Protein AF-A0A7C6SY84-F1 (afdb_monomer)

Nearest PDB structures (foldseek):
  2kc9-assembly1_A  TM=6.990E-01  e=9.232E-03  Escherichia coli K-12
  5ycl-assembly1_D  TM=6.150E-01  e=1.004E-01  Shigella flexneri
  6l4n-assembly1_A  TM=4.503E-01  e=9.660E-01  Dioscoreophyllum cumminsii
  7q3e-assembly1_B  TM=3.997E-01  e=1.482E+00  Mus musculus
  3w03-assembly1_B  TM=3.529E-01  e=2.419E+00  Homo sapiens

Sequence (80 aa):
MKKLDKPVVKKILDRLEDLSQKPTLGSPLSGNLSELRKLNIYHHKTEYRIVYRAVDSRGEIHIIHIGTRENFYNELKRRS

Secondary structure (DSSP, 8-state):
-PPPPHHHHHHHHHHHHHHHH-GGGSEEPSGGGTTSEEEEEEETTEEEEEEEEEETTTTEEEEEEEEEHHHHHHHHHH--

Structure (mmCIF, N/CA/C/O backbone):
data_AF-A0A7C6SY84-F1
#
_entry.id   AF-A0A7C6SY84-F1
#
loop_
_atom_site.group_PDB
_atom_site.id
_atom_site.type_symbol
_atom_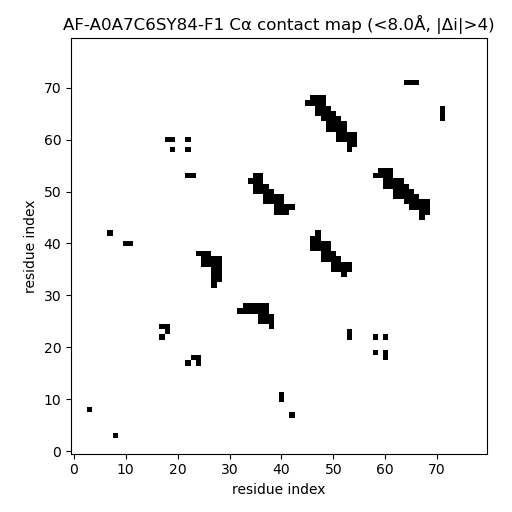site.label_atom_id
_atom_site.label_alt_id
_atom_site.label_comp_id
_atom_site.label_asym_id
_atom_site.label_entity_id
_atom_site.label_seq_id
_atom_site.pdbx_PDB_ins_code
_atom_site.Cartn_x
_atom_site.Cartn_y
_atom_site.Cartn_z
_atom_site.occupancy
_atom_site.B_iso_or_equiv
_atom_site.auth_seq_id
_atom_site.auth_comp_id
_atom_site.auth_asym_id
_atom_site.auth_atom_id
_atom_site.pdbx_PDB_model_num
ATOM 1 N N . MET A 1 1 ? -17.887 5.682 -0.517 1.00 46.19 1 MET A N 1
ATOM 2 C CA . MET A 1 1 ? -16.563 5.545 0.133 1.00 46.19 1 MET A CA 1
ATOM 3 C C . MET A 1 1 ? -16.686 5.967 1.592 1.00 46.19 1 MET A C 1
ATOM 5 O O . MET A 1 1 ? -17.019 7.121 1.830 1.00 46.19 1 MET A O 1
ATOM 9 N N . LYS A 1 2 ? -16.476 5.068 2.569 1.00 47.91 2 LYS A N 1
ATOM 10 C CA . LYS A 1 2 ? -16.265 5.503 3.965 1.00 47.91 2 LYS A CA 1
ATOM 11 C C . LYS A 1 2 ? -15.032 6.411 3.962 1.00 47.91 2 LYS A C 1
ATOM 13 O O . LYS A 1 2 ? -14.021 6.032 3.376 1.00 47.91 2 LYS A O 1
ATOM 18 N N . LYS A 1 3 ? -15.139 7.62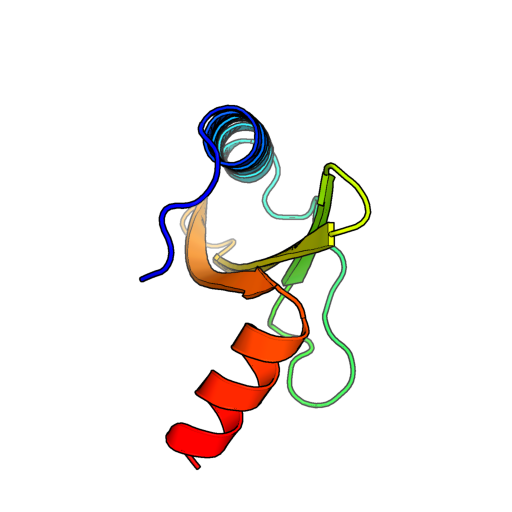0 4.521 1.00 58.44 3 LYS A N 1
ATOM 19 C CA . LYS A 1 3 ? -14.006 8.548 4.621 1.00 58.44 3 LYS A CA 1
ATOM 20 C C . LYS A 1 3 ? -12.892 7.831 5.388 1.00 58.44 3 LYS A C 1
ATOM 22 O O . LYS A 1 3 ? -13.105 7.443 6.529 1.00 58.44 3 LYS A O 1
ATOM 27 N N . LEU A 1 4 ? -11.758 7.595 4.730 1.00 68.19 4 LEU A N 1
ATOM 28 C CA . LEU A 1 4 ? -10.548 7.124 5.396 1.00 68.19 4 LEU A CA 1
ATOM 29 C C . LEU A 1 4 ? -10.132 8.187 6.412 1.00 68.19 4 LEU A C 1
ATOM 31 O O . LEU A 1 4 ? -10.153 9.381 6.099 1.00 68.19 4 LEU A O 1
ATOM 35 N N . ASP A 1 5 ? -9.761 7.762 7.615 1.00 76.00 5 ASP A N 1
ATOM 36 C CA . ASP A 1 5 ? -9.260 8.678 8.633 1.00 76.00 5 ASP A CA 1
ATOM 37 C C . ASP A 1 5 ? -8.043 9.440 8.089 1.00 76.00 5 ASP A C 1
ATOM 39 O O . ASP A 1 5 ? -7.139 8.848 7.496 1.00 76.00 5 ASP A O 1
ATOM 43 N N . LYS A 1 6 ? -7.986 10.760 8.309 1.00 81.06 6 LYS A N 1
ATOM 44 C CA . LYS A 1 6 ? -6.847 11.613 7.908 1.00 81.06 6 LYS A CA 1
ATOM 45 C C . LYS A 1 6 ? -5.464 11.004 8.228 1.00 81.06 6 LYS A C 1
ATOM 47 O O . LYS A 1 6 ? -4.610 11.026 7.342 1.00 81.06 6 LYS A O 1
ATOM 52 N N . PRO A 1 7 ? -5.209 10.433 9.427 1.00 84.25 7 PRO A N 1
ATOM 53 C CA . PRO A 1 7 ? -3.930 9.777 9.715 1.00 84.25 7 PRO A CA 1
ATOM 54 C C . PRO A 1 7 ? -3.649 8.549 8.837 1.00 84.25 7 PRO A C 1
ATOM 56 O O . PRO A 1 7 ? -2.491 8.288 8.519 1.00 84.25 7 PRO A O 1
ATOM 59 N N . VAL A 1 8 ? -4.676 7.805 8.418 1.00 83.44 8 VAL A N 1
ATOM 60 C CA . VAL A 1 8 ? -4.523 6.675 7.487 1.00 83.44 8 VAL A CA 1
ATOM 61 C C . VAL A 1 8 ? -4.148 7.182 6.103 1.00 83.44 8 VAL A C 1
ATOM 63 O O . VAL A 1 8 ? -3.228 6.644 5.496 1.00 83.44 8 VAL A O 1
ATOM 66 N N . VAL A 1 9 ? -4.812 8.241 5.630 1.00 85.38 9 VAL A N 1
ATOM 67 C CA . VAL A 1 9 ? -4.497 8.863 4.334 1.00 85.38 9 VAL A CA 1
ATOM 68 C C . VAL A 1 9 ? -3.043 9.319 4.297 1.00 85.38 9 VAL A C 1
ATOM 70 O O . VAL A 1 9 ? -2.344 9.002 3.341 1.00 85.38 9 VAL A O 1
ATOM 73 N N . LYS A 1 10 ? -2.559 9.978 5.358 1.00 89.56 10 LYS A N 1
ATOM 74 C CA . LYS A 1 10 ? -1.152 10.387 5.444 1.00 89.56 10 LYS A CA 1
ATOM 75 C C . LYS A 1 10 ? -0.206 9.187 5.341 1.00 89.56 10 LYS A C 1
ATOM 77 O O . LYS A 1 10 ? 0.654 9.176 4.475 1.00 89.56 10 LYS A O 1
ATOM 82 N N . LYS A 1 11 ? -0.437 8.130 6.129 1.00 89.25 11 LYS A N 1
ATOM 83 C CA . LYS A 1 11 ? 0.376 6.902 6.054 1.00 89.25 11 LYS A CA 1
ATOM 84 C C . LYS A 1 11 ? 0.352 6.252 4.670 1.00 89.25 11 LYS A C 1
ATOM 86 O O . LYS A 1 11 ? 1.344 5.659 4.269 1.00 89.25 11 LYS A O 1
ATOM 91 N N . ILE A 1 12 ? -0.781 6.301 3.969 1.00 88.06 12 ILE A N 1
ATOM 92 C CA . ILE A 1 12 ? -0.881 5.794 2.596 1.00 88.06 12 ILE A CA 1
ATOM 93 C C . ILE A 1 12 ? -0.002 6.634 1.672 1.00 88.06 12 ILE A C 1
ATOM 95 O O . ILE A 1 12 ? 0.774 6.053 0.925 1.00 88.06 12 ILE A O 1
ATOM 99 N N . LEU A 1 13 ? -0.093 7.964 1.743 1.00 89.00 13 LEU A N 1
ATOM 100 C CA . LEU A 1 13 ? 0.718 8.867 0.923 1.00 89.00 13 LEU A CA 1
ATOM 101 C C . LEU A 1 13 ? 2.217 8.672 1.172 1.00 89.00 13 LEU A C 1
ATOM 103 O O . LEU A 1 13 ? 2.947 8.486 0.206 1.00 89.00 13 LEU A O 1
ATOM 107 N N . ASP A 1 14 ? 2.642 8.592 2.436 1.00 90.94 14 ASP A N 1
ATOM 108 C CA . ASP A 1 14 ? 4.044 8.336 2.797 1.00 90.94 14 ASP A CA 1
ATOM 109 C C . ASP A 1 14 ? 4.542 7.024 2.150 1.00 90.94 14 ASP A C 1
ATOM 111 O O . ASP A 1 14 ? 5.622 6.953 1.570 1.00 90.94 14 ASP A O 1
ATOM 115 N N . ARG A 1 15 ? 3.708 5.973 2.154 1.00 89.94 15 ARG A N 1
ATOM 116 C CA . ARG A 1 15 ? 4.048 4.697 1.502 1.00 89.94 15 ARG A CA 1
ATOM 117 C C . ARG A 1 15 ? 4.025 4.757 -0.021 1.00 89.94 15 ARG A C 1
ATOM 119 O O . ARG A 1 15 ? 4.728 3.975 -0.652 1.00 89.94 15 ARG A O 1
ATOM 126 N N . LEU A 1 16 ? 3.208 5.616 -0.622 1.00 87.06 16 LEU A N 1
ATOM 127 C CA . LEU A 1 16 ? 3.218 5.827 -2.071 1.00 87.06 16 LEU A CA 1
ATOM 128 C C . LEU A 1 16 ? 4.488 6.561 -2.509 1.00 87.06 16 LEU A C 1
ATOM 130 O O . LEU A 1 16 ? 5.036 6.244 -3.563 1.00 87.06 16 LEU A O 1
ATOM 134 N N . GLU A 1 17 ? 4.979 7.485 -1.687 1.00 89.25 17 GLU A N 1
ATOM 135 C CA . GLU A 1 17 ? 6.263 8.146 -1.904 1.00 89.25 17 GLU A CA 1
ATOM 136 C C . GLU A 1 17 ? 7.416 7.135 -1.829 1.00 89.25 17 GLU A C 1
ATOM 138 O O . GLU A 1 17 ? 8.202 7.047 -2.774 1.00 89.25 17 GLU A O 1
ATOM 143 N N . ASP A 1 18 ? 7.435 6.267 -0.809 1.00 88.81 18 ASP A N 1
ATOM 144 C CA . ASP A 1 18 ? 8.400 5.158 -0.726 1.00 88.81 18 ASP A CA 1
ATOM 145 C C . ASP A 1 18 ? 8.353 4.264 -1.977 1.00 88.81 18 ASP A C 1
ATOM 147 O O . ASP A 1 18 ? 9.386 3.847 -2.509 1.00 88.81 18 ASP A O 1
ATOM 151 N N . LEU A 1 19 ? 7.143 3.966 -2.463 1.00 86.19 19 LEU A N 1
ATOM 152 C CA . LEU A 1 19 ? 6.945 3.166 -3.667 1.00 86.19 19 LEU A CA 1
ATOM 153 C C . LEU A 1 19 ? 7.498 3.861 -4.910 1.00 86.19 19 LEU A C 1
ATOM 155 O O . LEU A 1 19 ? 8.124 3.180 -5.717 1.00 86.19 19 LEU A O 1
ATOM 159 N N . SER A 1 20 ? 7.332 5.180 -5.042 1.00 83.06 20 SER A N 1
ATOM 160 C CA . SER A 1 20 ? 7.874 5.945 -6.175 1.00 83.06 20 SER A CA 1
ATOM 161 C C . SER A 1 20 ? 9.397 5.817 -6.293 1.00 83.06 20 SER A C 1
ATOM 163 O O . SER A 1 20 ? 9.926 5.764 -7.399 1.00 83.06 20 SER A O 1
ATOM 165 N N . GLN A 1 21 ? 10.091 5.702 -5.156 1.00 86.19 21 GLN A N 1
ATOM 166 C CA . GLN A 1 21 ? 11.543 5.523 -5.101 1.00 86.19 21 GLN A CA 1
ATOM 167 C C . GLN A 1 21 ? 11.950 4.052 -5.238 1.00 86.19 21 GLN A C 1
ATOM 169 O O . GLN A 1 21 ? 12.986 3.734 -5.824 1.00 86.19 21 GLN A O 1
ATOM 174 N N . LYS A 1 22 ? 11.144 3.134 -4.690 1.00 85.38 22 LYS A N 1
ATOM 175 C CA . LYS A 1 22 ? 11.416 1.694 -4.706 1.00 85.38 22 LYS A CA 1
ATOM 176 C C . LYS A 1 22 ? 10.140 0.890 -4.985 1.00 85.38 22 LYS A C 1
ATOM 178 O O . LYS A 1 22 ? 9.526 0.349 -4.060 1.00 85.38 22 LYS A O 1
ATOM 183 N N . PRO A 1 23 ? 9.789 0.676 -6.265 1.00 82.31 23 PRO A N 1
ATOM 184 C CA . PRO A 1 23 ? 8.592 -0.081 -6.645 1.00 82.31 23 PRO A CA 1
ATOM 185 C C . PRO A 1 23 ? 8.603 -1.541 -6.156 1.00 82.31 23 PRO A C 1
ATOM 187 O O . PRO A 1 23 ? 7.561 -2.186 -6.025 1.00 82.31 23 PRO A O 1
ATOM 190 N N . THR A 1 24 ? 9.779 -2.080 -5.828 1.00 83.25 24 THR A N 1
ATOM 191 C CA . THR A 1 24 ? 9.975 -3.454 -5.341 1.00 83.25 24 THR A CA 1
ATOM 192 C C . THR A 1 24 ? 9.743 -3.634 -3.836 1.00 83.25 24 THR A C 1
ATOM 194 O O . THR A 1 24 ? 9.855 -4.758 -3.349 1.00 83.25 24 THR A O 1
ATOM 197 N N . LEU A 1 25 ? 9.404 -2.568 -3.097 1.00 86.19 25 LEU A N 1
ATOM 198 C CA . LEU A 1 25 ? 9.240 -2.584 -1.634 1.00 86.19 25 LEU A 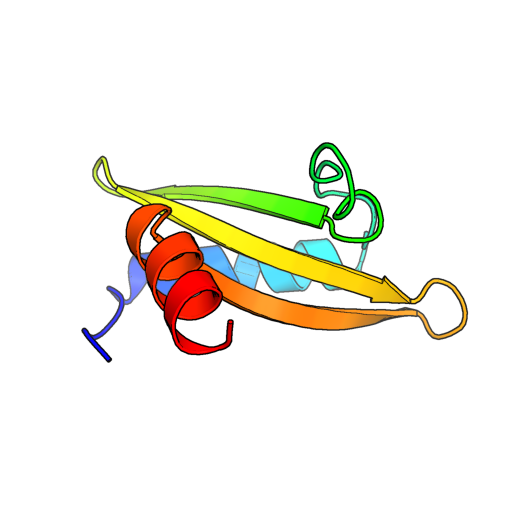CA 1
ATOM 199 C C . LEU A 1 25 ? 8.122 -3.533 -1.151 1.00 86.19 25 LEU A C 1
ATOM 201 O O . LEU A 1 25 ? 8.226 -4.131 -0.082 1.00 86.19 25 LEU A O 1
ATOM 205 N N . GLY A 1 26 ? 7.045 -3.672 -1.925 1.00 85.31 26 GLY A N 1
ATOM 206 C CA . GLY A 1 26 ? 5.929 -4.566 -1.624 1.00 85.31 26 GLY A CA 1
ATOM 207 C C . GLY A 1 26 ? 6.225 -6.028 -1.957 1.00 85.31 26 GLY A C 1
ATOM 208 O O . GLY A 1 26 ? 6.951 -6.347 -2.901 1.00 85.31 26 GLY A O 1
ATOM 209 N N . SER A 1 27 ? 5.608 -6.939 -1.208 1.00 89.06 27 SER A N 1
ATOM 210 C CA . SER A 1 27 ? 5.725 -8.379 -1.455 1.00 89.06 27 SER A CA 1
ATOM 211 C C . SER A 1 27 ? 4.807 -8.807 -2.604 1.00 89.06 27 SER A C 1
ATOM 213 O O . SER A 1 27 ? 3.681 -8.308 -2.675 1.00 89.06 27 SER A O 1
ATOM 215 N N . PRO A 1 28 ? 5.219 -9.742 -3.476 1.00 87.44 28 PRO A N 1
ATOM 216 C CA . PRO A 1 28 ? 4.328 -10.295 -4.489 1.00 87.44 28 PRO A CA 1
ATOM 217 C C . PRO A 1 28 ? 3.118 -10.987 -3.845 1.00 87.44 28 PRO A C 1
ATOM 219 O O . PRO A 1 28 ? 3.178 -11.524 -2.730 1.00 87.44 28 PRO A O 1
ATOM 222 N N . LEU A 1 29 ? 1.985 -10.940 -4.537 1.00 85.69 29 LEU A N 1
ATOM 223 C CA . LEU A 1 29 ? 0.816 -11.748 -4.217 1.00 85.69 29 LEU A CA 1
ATOM 224 C C . LEU A 1 29 ? 1.059 -13.208 -4.638 1.00 85.69 29 LEU A C 1
ATOM 226 O O . LEU A 1 29 ? 1.942 -13.516 -5.431 1.00 85.69 29 LEU A O 1
ATOM 230 N N . SER A 1 30 ? 0.311 -14.132 -4.042 1.00 84.06 30 SER A N 1
ATOM 231 C CA . SER A 1 30 ? 0.457 -15.568 -4.296 1.00 84.06 30 SER A CA 1
ATOM 232 C C . SER A 1 30 ? -0.434 -16.034 -5.451 1.00 84.06 30 SER A C 1
ATOM 234 O O . SER A 1 30 ? -1.526 -15.496 -5.647 1.00 84.06 30 SER A O 1
ATOM 236 N N . GLY A 1 31 ? -0.011 -17.090 -6.151 1.00 81.06 31 GLY A N 1
ATOM 237 C CA . GLY A 1 31 ? -0.777 -17.720 -7.232 1.00 81.06 31 GLY A CA 1
ATOM 238 C C . GLY A 1 31 ? -0.795 -16.886 -8.514 1.00 81.06 31 GLY A C 1
ATOM 239 O O . GLY A 1 31 ? 0.197 -16.245 -8.849 1.00 81.06 31 GLY A O 1
ATOM 240 N N . ASN A 1 32 ? -1.941 -16.857 -9.201 1.00 78.56 32 ASN A N 1
ATOM 241 C CA . ASN A 1 32 ? -2.126 -16.167 -10.490 1.00 78.56 32 ASN A CA 1
ATOM 242 C C . ASN A 1 32 ? -1.983 -14.634 -10.420 1.00 78.56 32 ASN A C 1
ATOM 244 O O . ASN A 1 32 ? -2.081 -13.969 -11.440 1.00 78.56 32 ASN A O 1
ATOM 248 N N . LEU A 1 33 ? -1.786 -14.065 -9.227 1.00 79.81 33 LEU A N 1
ATOM 249 C CA . LEU A 1 33 ? -1.610 -12.628 -9.008 1.00 79.81 33 LEU A CA 1
ATOM 250 C C . LEU A 1 33 ? -0.153 -12.264 -8.688 1.00 79.81 33 LEU A C 1
ATOM 252 O O . LEU A 1 33 ? 0.091 -11.196 -8.140 1.00 79.81 33 LEU A O 1
ATOM 256 N N . SER A 1 34 ? 0.816 -13.132 -8.985 1.00 81.31 34 SER A N 1
ATOM 257 C CA . SER A 1 34 ? 2.243 -12.908 -8.701 1.00 81.31 34 SER A CA 1
ATOM 258 C C . SER A 1 34 ? 2.833 -11.663 -9.373 1.00 81.31 34 SER A C 1
ATOM 260 O O . SER A 1 34 ? 3.809 -11.105 -8.873 1.00 81.31 34 SER A O 1
ATOM 262 N N . GLU A 1 35 ? 2.208 -11.183 -10.451 1.00 84.62 35 GLU A N 1
ATOM 263 C CA . GLU A 1 35 ? 2.530 -9.906 -11.100 1.00 84.62 35 GLU A CA 1
ATOM 264 C C . GLU A 1 35 ? 2.150 -8.676 -10.256 1.00 84.62 35 GLU A C 1
ATOM 266 O O . GLU A 1 35 ? 2.650 -7.572 -10.481 1.00 84.62 35 GLU A O 1
ATOM 271 N N . LEU A 1 36 ? 1.266 -8.851 -9.270 1.00 88.50 36 LEU A N 1
ATOM 272 C CA . LEU A 1 36 ? 0.830 -7.802 -8.364 1.00 88.50 36 LEU A CA 1
ATOM 273 C C . LEU A 1 36 ? 1.626 -7.857 -7.068 1.00 88.50 36 LEU A C 1
ATOM 275 O O . LEU A 1 36 ? 1.892 -8.917 -6.499 1.00 88.50 36 LEU A O 1
ATOM 279 N N . ARG A 1 37 ? 1.932 -6.680 -6.539 1.00 90.44 37 ARG A N 1
ATOM 280 C CA . ARG A 1 37 ? 2.563 -6.503 -5.238 1.00 90.44 37 ARG A CA 1
ATOM 281 C C . ARG A 1 37 ? 1.564 -5.935 -4.248 1.00 90.44 37 ARG A C 1
ATOM 283 O O . ARG A 1 37 ? 0.641 -5.201 -4.602 1.00 90.44 37 ARG A O 1
ATOM 290 N N . LYS A 1 38 ? 1.753 -6.294 -2.984 1.00 90.12 38 LYS A N 1
ATOM 291 C CA . LYS A 1 38 ? 0.974 -5.791 -1.858 1.00 90.12 38 LYS A CA 1
ATOM 292 C C . LYS A 1 38 ? 1.880 -5.134 -0.831 1.00 90.12 38 LYS A C 1
ATOM 294 O O . LYS A 1 38 ? 2.964 -5.631 -0.523 1.00 90.12 38 LYS A O 1
ATOM 299 N N . LEU A 1 39 ? 1.375 -4.059 -0.245 1.00 90.62 39 LEU A N 1
ATOM 300 C CA . LEU A 1 39 ? 1.959 -3.417 0.919 1.00 90.62 39 LEU A CA 1
ATOM 301 C C . LEU A 1 39 ? 0.883 -3.244 1.991 1.00 90.62 39 LEU A C 1
ATOM 303 O O . LEU A 1 39 ? -0.207 -2.752 1.702 1.00 90.62 39 LEU A O 1
ATOM 307 N N . ASN A 1 40 ? 1.178 -3.683 3.213 1.00 89.75 40 ASN A N 1
ATOM 308 C CA . ASN A 1 40 ? 0.239 -3.629 4.330 1.00 89.75 40 ASN A CA 1
ATOM 309 C C . ASN A 1 40 ? 0.542 -2.419 5.226 1.00 89.75 40 ASN A C 1
ATOM 311 O O . ASN A 1 40 ? 1.700 -2.139 5.543 1.00 89.75 40 ASN A O 1
ATOM 315 N N . ILE A 1 41 ? -0.507 -1.729 5.662 1.00 88.94 41 ILE A N 1
ATOM 316 C CA . ILE A 1 41 ? -0.461 -0.570 6.553 1.00 88.94 41 ILE A CA 1
ATOM 317 C C . ILE A 1 41 ? -1.385 -0.854 7.732 1.00 88.94 41 ILE A C 1
ATOM 319 O O . ILE A 1 41 ? -2.589 -1.028 7.566 1.00 88.94 41 ILE A O 1
ATOM 323 N N . TYR A 1 42 ? -0.826 -0.854 8.937 1.00 87.38 42 TYR A N 1
ATOM 324 C CA . TYR A 1 42 ? -1.588 -1.060 10.164 1.00 87.38 42 TYR A CA 1
ATOM 325 C C . TYR A 1 42 ? -1.932 0.280 10.827 1.00 87.38 42 TYR A C 1
ATOM 327 O O . TYR A 1 42 ? -1.061 1.121 11.100 1.00 87.38 42 TYR A O 1
ATOM 335 N N . HIS A 1 43 ? -3.220 0.490 11.105 1.00 85.06 43 HIS A N 1
ATOM 336 C CA . HIS A 1 43 ? -3.706 1.645 11.858 1.00 85.06 43 HIS A CA 1
ATOM 337 C C . HIS A 1 43 ? -4.943 1.282 12.683 1.00 85.06 43 HIS A C 1
ATOM 339 O O . HIS A 1 43 ? -5.900 0.739 12.144 1.00 85.06 43 HIS A O 1
ATOM 345 N N . HIS A 1 44 ? -4.917 1.580 13.987 1.00 83.44 44 HIS A N 1
ATOM 346 C CA . HIS A 1 44 ? -6.031 1.355 14.925 1.00 83.44 44 HIS A CA 1
ATOM 347 C C . HIS A 1 44 ? -6.717 -0.014 14.756 1.00 83.44 44 HIS A C 1
ATOM 349 O O . HIS A 1 44 ? -7.925 -0.103 14.567 1.00 83.44 44 HIS A O 1
ATOM 355 N N . LYS A 1 45 ? -5.926 -1.097 14.795 1.00 83.75 45 LYS A N 1
ATOM 356 C CA . LYS A 1 45 ? -6.389 -2.493 14.625 1.00 83.75 45 LYS A CA 1
ATOM 357 C C . LYS A 1 45 ? -7.009 -2.823 13.256 1.00 83.75 45 LYS A C 1
ATOM 359 O O . LYS A 1 45 ? -7.498 -3.930 13.068 1.00 83.75 45 LYS A O 1
ATOM 364 N N . THR A 1 46 ? -6.948 -1.907 12.293 1.00 83.81 46 THR A N 1
ATOM 365 C CA . THR A 1 46 ? -7.358 -2.135 10.906 1.00 83.81 46 THR A CA 1
ATOM 366 C C . THR A 1 46 ? -6.120 -2.298 10.026 1.00 83.81 46 THR A C 1
ATOM 368 O O . THR A 1 46 ? -5.212 -1.462 10.053 1.00 83.81 46 THR A O 1
ATOM 371 N N . GLU A 1 47 ? -6.079 -3.380 9.246 1.00 86.12 47 GLU A N 1
ATOM 372 C CA . GLU A 1 47 ? -5.072 -3.585 8.202 1.00 86.12 47 GLU A CA 1
ATOM 373 C C . GLU A 1 47 ? -5.605 -3.041 6.871 1.00 86.12 47 GLU A C 1
ATOM 375 O O . GLU A 1 47 ? -6.586 -3.542 6.311 1.00 86.12 47 GLU A O 1
ATOM 380 N N . TYR A 1 48 ? -4.933 -2.014 6.362 1.00 86.75 48 TYR A N 1
ATOM 381 C CA . TYR A 1 48 ? -5.105 -1.496 5.013 1.00 86.75 48 TYR A CA 1
ATOM 382 C C . TYR A 1 48 ? -4.063 -2.122 4.095 1.00 86.75 48 TYR A C 1
ATOM 384 O O . TYR A 1 48 ? -2.936 -2.401 4.504 1.00 86.75 48 TYR A O 1
ATOM 392 N N . ARG A 1 49 ? -4.425 -2.327 2.835 1.00 87.62 49 ARG A N 1
ATOM 393 C CA . ARG A 1 49 ? -3.565 -2.899 1.813 1.00 87.62 49 ARG A CA 1
ATOM 394 C C . ARG A 1 49 ? -3.571 -2.016 0.580 1.00 87.62 49 ARG A C 1
ATOM 396 O O . ARG A 1 49 ? -4.633 -1.648 0.081 1.00 87.62 49 ARG A O 1
ATOM 403 N N . ILE A 1 50 ? -2.373 -1.732 0.089 1.00 89.81 50 ILE A 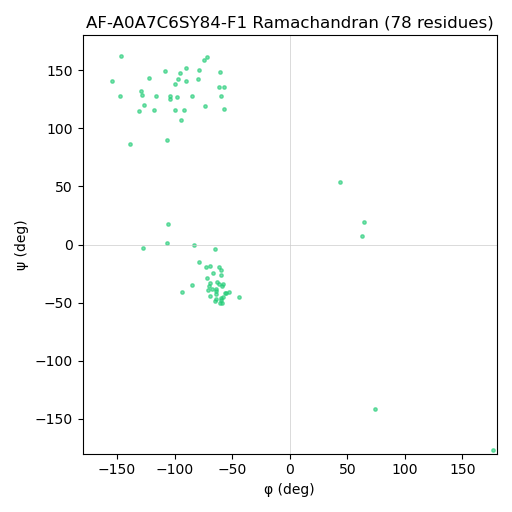N 1
ATOM 404 C CA . ILE A 1 50 ? -2.133 -1.147 -1.225 1.00 89.81 50 ILE A CA 1
ATOM 405 C C . ILE A 1 50 ? -1.741 -2.301 -2.140 1.00 89.81 50 ILE A C 1
ATOM 407 O O . ILE A 1 50 ? -0.727 -2.958 -1.900 1.00 89.81 50 ILE A O 1
ATOM 411 N N . VAL A 1 51 ? -2.560 -2.573 -3.149 1.00 90.12 51 VAL A N 1
ATOM 412 C CA . VAL A 1 51 ? -2.257 -3.525 -4.218 1.00 90.12 51 VAL A CA 1
ATOM 413 C C . VAL A 1 51 ? -1.890 -2.731 -5.454 1.00 90.12 51 VAL A C 1
ATOM 415 O O . VAL A 1 51 ? -2.656 -1.872 -5.895 1.00 90.12 51 VAL A O 1
ATOM 418 N N . TYR A 1 52 ? -0.717 -3.014 -6.000 1.00 90.19 52 TYR A N 1
ATOM 419 C CA . TYR A 1 52 ? -0.167 -2.266 -7.116 1.00 90.19 52 TYR A CA 1
ATOM 420 C C . TYR A 1 52 ? 0.647 -3.168 -8.039 1.00 90.19 52 TYR A C 1
ATOM 422 O O . TYR A 1 52 ? 1.075 -4.256 -7.653 1.00 90.19 52 TYR A O 1
ATOM 430 N N . ARG A 1 53 ? 0.882 -2.697 -9.260 1.00 89.06 53 ARG A N 1
ATOM 431 C CA . ARG A 1 53 ? 1.812 -3.306 -1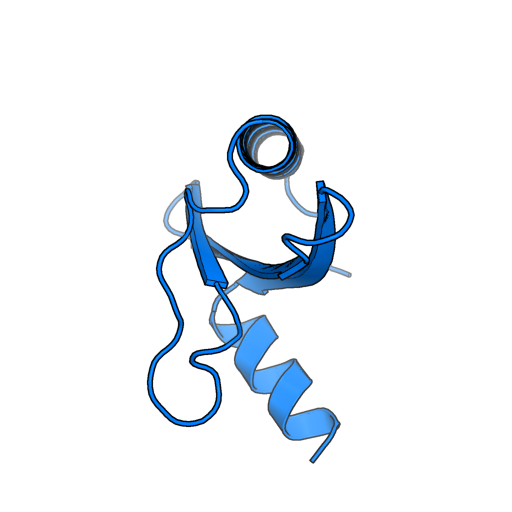0.211 1.00 89.06 53 ARG A CA 1
ATOM 432 C C . ARG A 1 53 ? 2.941 -2.324 -10.499 1.00 89.06 53 ARG A C 1
ATOM 434 O O . ARG A 1 53 ? 2.670 -1.171 -10.831 1.00 89.06 53 ARG A O 1
ATOM 441 N N . ALA A 1 54 ? 4.181 -2.784 -10.357 1.00 83.50 54 ALA A N 1
ATOM 442 C CA . ALA A 1 54 ? 5.361 -2.039 -10.780 1.00 83.50 54 ALA A CA 1
ATOM 443 C C . ALA A 1 54 ? 5.607 -2.308 -12.269 1.00 83.50 54 ALA A C 1
ATOM 445 O O . ALA A 1 54 ? 5.629 -3.465 -12.689 1.00 83.50 54 ALA A O 1
ATOM 446 N N . VAL A 1 55 ? 5.745 -1.252 -13.066 1.00 78.12 55 VAL A N 1
ATOM 447 C CA . VAL A 1 55 ? 6.088 -1.334 -14.488 1.00 78.12 55 VAL A CA 1
ATOM 448 C C . VAL A 1 55 ? 7.537 -0.882 -14.635 1.00 78.12 55 VAL A C 1
ATOM 450 O O . VAL A 1 55 ? 7.828 0.301 -14.817 1.00 78.12 55 VAL A O 1
ATOM 453 N N . ASP A 1 56 ? 8.452 -1.847 -14.531 1.00 66.88 56 ASP A N 1
ATOM 454 C CA . ASP A 1 56 ? 9.899 -1.602 -14.451 1.00 66.88 56 ASP A CA 1
ATOM 455 C C . ASP A 1 56 ? 10.459 -0.851 -15.674 1.00 66.88 56 ASP A C 1
ATOM 457 O O . ASP A 1 56 ? 11.431 -0.114 -15.552 1.00 66.88 56 ASP A O 1
ATOM 461 N N . SER A 1 57 ? 9.821 -0.960 -16.845 1.00 68.50 57 SER A N 1
ATOM 462 C CA . SER A 1 57 ? 10.277 -0.300 -18.077 1.00 68.50 57 SER A CA 1
ATOM 463 C C . SER A 1 57 ? 10.061 1.216 -18.107 1.00 68.50 57 SER A C 1
ATOM 465 O O . SER A 1 57 ? 10.670 1.894 -18.930 1.00 68.50 57 SER A O 1
ATOM 467 N N . ARG A 1 58 ? 9.163 1.753 -17.269 1.00 65.62 58 ARG A N 1
ATOM 468 C CA . ARG A 1 58 ? 8.823 3.190 -17.241 1.00 65.62 58 ARG A CA 1
ATOM 469 C C . ARG A 1 58 ? 8.923 3.822 -15.852 1.00 65.62 58 ARG A C 1
ATOM 471 O O . ARG A 1 58 ? 8.704 5.020 -15.722 1.00 65.62 58 ARG A O 1
ATOM 478 N N . GLY A 1 59 ? 9.243 3.034 -14.821 1.00 71.38 59 GLY A N 1
ATOM 479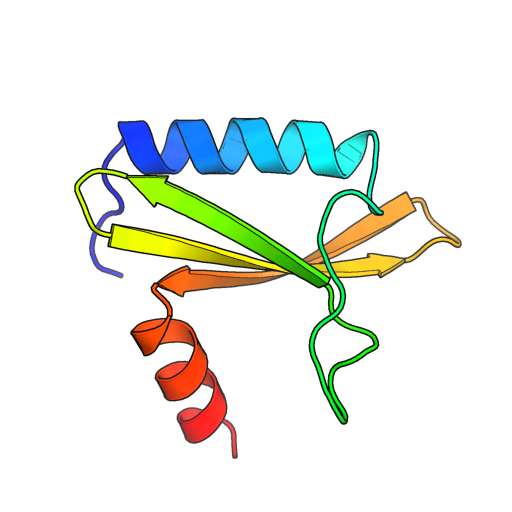 C CA . GLY A 1 59 ? 9.186 3.496 -13.430 1.00 71.38 59 GLY A CA 1
ATOM 480 C C . GLY A 1 59 ? 7.761 3.834 -12.977 1.00 71.38 59 GLY A C 1
ATOM 481 O O . GLY A 1 59 ? 7.571 4.567 -12.012 1.00 71.38 59 GLY A O 1
ATOM 482 N N . GLU A 1 60 ? 6.749 3.323 -13.682 1.00 81.44 60 GLU A N 1
ATOM 483 C CA . GLU A 1 60 ? 5.345 3.624 -13.416 1.00 81.44 60 GLU A CA 1
ATOM 484 C C . GLU A 1 60 ? 4.762 2.629 -12.412 1.00 81.44 60 GLU A C 1
ATOM 486 O O . GLU A 1 60 ? 5.010 1.421 -12.470 1.00 81.44 60 GLU A O 1
ATOM 491 N N . ILE A 1 61 ? 3.932 3.133 -11.500 1.00 85.06 61 ILE A N 1
ATOM 492 C CA . ILE A 1 61 ? 3.242 2.319 -10.501 1.00 85.06 61 ILE A CA 1
ATOM 493 C C . ILE A 1 61 ? 1.746 2.435 -10.725 1.00 85.06 61 ILE A C 1
ATOM 495 O O . ILE A 1 61 ? 1.149 3.496 -10.560 1.00 85.06 61 ILE A O 1
ATOM 499 N N . HIS A 1 62 ? 1.128 1.311 -11.071 1.00 86.44 62 HIS A N 1
ATOM 500 C CA . HIS A 1 62 ? -0.312 1.232 -11.261 1.00 86.44 62 HIS A CA 1
ATOM 501 C C . HIS A 1 62 ? -0.955 0.750 -9.968 1.00 86.44 62 HIS A C 1
ATOM 503 O O . HIS A 1 62 ? -0.856 -0.427 -9.614 1.00 86.44 62 HIS A O 1
ATOM 509 N N . ILE A 1 63 ? -1.620 1.659 -9.261 1.00 87.19 63 ILE A N 1
ATOM 510 C CA . ILE A 1 63 ? -2.419 1.321 -8.085 1.00 87.19 63 ILE A CA 1
ATOM 511 C C . ILE A 1 63 ? -3.702 0.630 -8.549 1.00 87.19 63 ILE A C 1
ATOM 513 O O . ILE A 1 63 ? -4.503 1.215 -9.273 1.00 87.19 63 ILE A O 1
ATOM 517 N N . ILE A 1 64 ? -3.902 -0.612 -8.116 1.00 87.62 64 ILE A N 1
ATOM 518 C CA . ILE A 1 64 ? -5.102 -1.396 -8.436 1.00 87.62 64 ILE A CA 1
ATOM 519 C C . ILE A 1 64 ? -6.149 -1.244 -7.339 1.00 87.62 64 ILE A C 1
ATOM 521 O O . ILE A 1 64 ? -7.337 -1.132 -7.628 1.00 87.62 64 ILE A O 1
ATOM 525 N N . HIS A 1 65 ? -5.718 -1.247 -6.077 1.00 85.88 65 HIS A N 1
ATOM 526 C CA . HIS A 1 65 ? -6.633 -1.138 -4.949 1.00 85.88 65 HIS A CA 1
ATOM 527 C C . HIS A 1 65 ? -5.946 -0.552 -3.718 1.00 85.88 65 HIS A C 1
ATOM 529 O O . HIS A 1 65 ? -4.815 -0.916 -3.396 1.00 85.88 65 HIS A O 1
ATOM 535 N N . ILE A 1 66 ? -6.664 0.306 -2.994 1.00 85.25 66 ILE A N 1
ATOM 536 C CA . ILE A 1 66 ? -6.284 0.786 -1.664 1.00 85.25 66 ILE A CA 1
ATOM 537 C C . ILE A 1 66 ? -7.494 0.631 -0.751 1.00 85.25 66 ILE A C 1
ATOM 539 O O . ILE A 1 66 ? -8.515 1.294 -0.939 1.00 85.25 66 ILE A O 1
ATOM 543 N N . GLY A 1 67 ? -7.385 -0.226 0.258 1.00 83.19 67 GLY A N 1
ATOM 544 C CA . GLY A 1 67 ? -8.510 -0.496 1.146 1.00 83.19 67 GLY A CA 1
ATOM 545 C C . GLY A 1 67 ? -8.214 -1.562 2.185 1.00 83.19 67 GLY A C 1
ATOM 546 O O . GLY A 1 67 ? -7.094 -2.050 2.297 1.00 83.19 67 GLY A O 1
ATOM 547 N N . THR A 1 68 ? -9.214 -1.912 2.988 1.00 82.38 68 THR A N 1
ATOM 548 C CA . THR A 1 68 ? -9.095 -3.018 3.944 1.00 82.38 68 THR A CA 1
ATOM 549 C C . THR A 1 68 ? -9.092 -4.363 3.218 1.00 82.38 68 THR A C 1
ATOM 551 O O . THR A 1 68 ? -9.559 -4.478 2.081 1.00 82.38 68 THR A O 1
ATOM 554 N N . ARG A 1 69 ? -8.608 -5.417 3.888 1.00 71.75 69 ARG A N 1
ATOM 555 C CA . ARG A 1 69 ? -8.620 -6.784 3.335 1.00 71.75 69 ARG A CA 1
ATOM 556 C C . ARG A 1 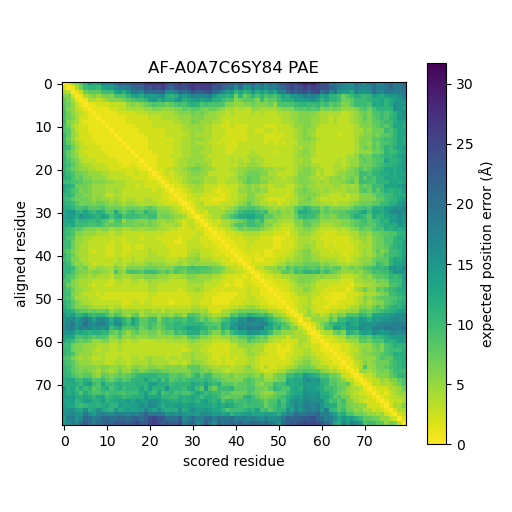69 ? -10.012 -7.227 2.858 1.00 71.75 69 ARG A C 1
ATOM 558 O O . ARG A 1 69 ? -10.106 -7.856 1.810 1.00 71.75 69 ARG A O 1
ATOM 565 N N . GLU A 1 70 ? -11.070 -6.904 3.602 1.00 69.94 70 GLU A N 1
ATOM 566 C CA . GLU A 1 70 ? -12.454 -7.219 3.213 1.00 69.94 70 GLU A CA 1
ATOM 567 C C . GLU A 1 70 ? -12.887 -6.492 1.937 1.00 69.94 70 GLU A C 1
ATOM 569 O O . GLU A 1 70 ? -13.496 -7.104 1.061 1.00 69.94 70 GLU A O 1
ATOM 574 N N . ASN A 1 71 ? -12.540 -5.209 1.792 1.00 68.75 71 ASN A N 1
ATOM 575 C CA . ASN A 1 71 ? -12.929 -4.432 0.615 1.00 68.75 71 ASN A CA 1
ATOM 576 C C . ASN A 1 71 ? -12.303 -4.982 -0.670 1.00 68.75 71 ASN A C 1
ATOM 578 O O . ASN A 1 71 ? -12.988 -5.052 -1.686 1.00 68.75 71 ASN A O 1
ATOM 582 N N . PHE A 1 72 ? -11.048 -5.432 -0.614 1.00 66.06 72 PHE A N 1
ATOM 583 C CA . PHE A 1 72 ? -10.351 -5.982 -1.777 1.00 66.06 72 PHE A CA 1
ATOM 584 C C . PHE A 1 72 ? -11.053 -7.217 -2.361 1.00 66.06 72 PHE A C 1
ATOM 586 O O . PHE A 1 72 ? -11.325 -7.269 -3.560 1.00 66.06 72 PHE A O 1
ATOM 593 N N . TYR A 1 73 ? -11.389 -8.206 -1.523 1.00 66.62 73 TYR A N 1
ATOM 594 C CA . TYR A 1 73 ? -12.075 -9.417 -1.993 1.00 66.62 73 TYR A CA 1
ATOM 595 C C . TYR A 1 73 ? -13.517 -9.139 -2.429 1.00 66.62 73 TYR A C 1
ATOM 597 O O . TYR A 1 73 ? -13.996 -9.772 -3.369 1.00 66.62 73 TYR A O 1
ATOM 605 N N . ASN A 1 74 ? -14.196 -8.183 -1.787 1.00 67.00 74 ASN A N 1
ATOM 606 C CA . ASN A 1 74 ? -15.540 -7.767 -2.188 1.00 67.00 74 ASN A CA 1
ATOM 607 C C . ASN A 1 74 ? -15.547 -7.061 -3.554 1.00 67.00 74 ASN A C 1
ATOM 609 O O . A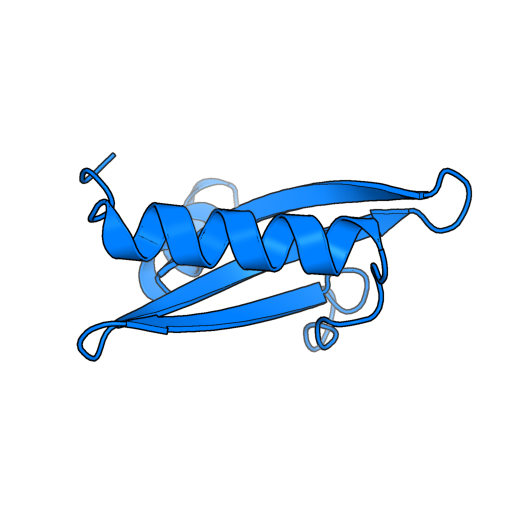SN A 1 74 ? -16.456 -7.296 -4.350 1.00 67.00 74 ASN A O 1
ATOM 613 N N . GLU A 1 75 ? -14.541 -6.233 -3.856 1.00 65.69 75 GLU A N 1
ATOM 614 C CA . GLU A 1 75 ? -14.405 -5.614 -5.182 1.00 65.69 75 GLU A CA 1
ATOM 615 C C . GLU A 1 75 ? -14.005 -6.619 -6.264 1.00 65.69 75 GLU A C 1
ATOM 617 O O . GLU A 1 75 ? -14.556 -6.563 -7.363 1.00 65.69 75 GLU A O 1
ATOM 622 N N . LEU A 1 76 ? -13.116 -7.569 -5.953 1.00 67.06 76 LEU A N 1
ATOM 623 C CA . LEU A 1 76 ? -12.753 -8.651 -6.876 1.00 67.06 76 LEU A CA 1
ATOM 624 C C . LEU A 1 76 ? -13.967 -9.501 -7.268 1.00 67.06 76 LEU A C 1
ATOM 626 O O . LEU A 1 76 ? -14.192 -9.716 -8.453 1.00 67.06 76 LEU A O 1
ATOM 630 N N . LYS A 1 77 ? -14.782 -9.922 -6.290 1.00 60.09 77 LYS A N 1
ATOM 631 C CA . LYS A 1 77 ? -15.988 -10.736 -6.535 1.00 60.09 77 LYS A CA 1
ATOM 632 C C . LYS A 1 77 ? -17.090 -1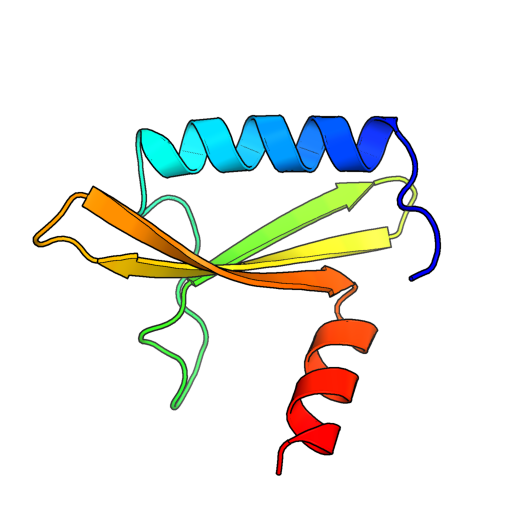0.006 -7.305 1.00 60.09 77 LYS A C 1
ATOM 634 O O . LYS A 1 77 ? -17.939 -10.651 -7.898 1.00 60.09 77 LYS A O 1
ATOM 639 N N . ARG A 1 78 ? -17.127 -8.671 -7.262 1.00 59.94 78 ARG A N 1
ATOM 640 C CA . ARG A 1 78 ? -18.114 -7.878 -8.018 1.00 59.94 78 ARG A CA 1
ATOM 641 C C . ARG A 1 78 ? -17.760 -7.713 -9.494 1.00 59.94 78 ARG A C 1
ATOM 643 O O . ARG A 1 78 ? -18.614 -7.271 -10.253 1.00 59.94 78 ARG A O 1
ATOM 650 N N . ARG A 1 79 ? -16.515 -7.994 -9.885 1.00 54.06 79 ARG A N 1
ATOM 651 C CA . ARG A 1 79 ? -16.037 -7.880 -11.273 1.00 54.06 79 ARG A CA 1
ATOM 652 C C . ARG A 1 79 ? -15.839 -9.238 -11.958 1.00 54.06 79 ARG A C 1
ATOM 654 O O . ARG A 1 79 ? -15.393 -9.254 -13.101 1.00 54.06 79 ARG A O 1
ATOM 661 N N . SER A 1 80 ? -16.143 -10.332 -11.262 1.00 49.47 80 SER A N 1
ATOM 662 C CA . SER A 1 80 ? -16.121 -11.718 -11.749 1.00 49.47 80 SER A CA 1
ATOM 663 C C . SER A 1 80 ? -17.519 -12.226 -12.049 1.00 49.47 80 SER A C 1
ATOM 665 O O . SER A 1 80 ? -18.396 -11.941 -11.202 1.00 49.47 80 SER A O 1
#

Radius of gyration: 12.79 Å; Cα contacts (8 Å, |Δi|>4): 100; chains: 1; bounding box: 30×29×33 Å

Solvent-accessible surface area (backbone atoms only — not comparable to full-atom values): 4779 Å² total; per-residue (Å²): 129,84,82,72,53,69,72,56,51,51,56,50,51,58,51,50,53,51,33,71,79,37,62,74,78,38,49,64,39,76,71,99,42,48,79,31,25,36,40,82,46,82,52,94,96,42,57,34,36,42,33,31,31,64,40,82,92,74,74,43,73,49,76,76,44,76,39,39,67,68,53,52,56,55,55,53,60,72,77,103

Foldseek 3Di:
DPDDPPVVVVVVVVVVVVCLVPVPPFQADDDPRRQKGWDWDDDPNFIWIFIWGQDPVPSDIGTPDTGGPVVVVVVVVVVD

Mean predicted aligned error: 6.84 Å

pLDDT: mean 80.11, std 11.02, range [46.19, 90.94]